Protein AF-A0A455UB38-F1 (afdb_monomer_lite)

Radius of gyration: 27.67 Å; chains: 1; bounding box: 62×46×72 Å

Secondary structure (DSSP, 8-state):
------S---SSTT-S-PPPHHHHHHHT-TTTS----------HHHHHHHHHTT--S----------------------------PPP----------PPPP-

pLDDT: mean 70.15, std 18.81, range 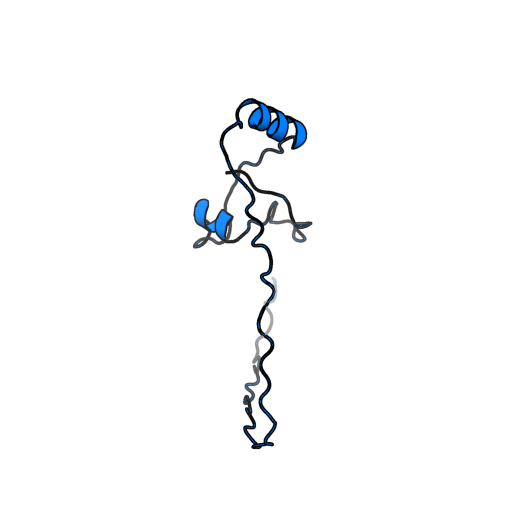[40.81, 95.38]

Organism: NCBI:txid115553

Foldseek 3Di:
DDDDDDDDDDPDPPDDDDDDPVRCVVVVNPVVVDDDDDDDDDDPVVVVVVVVVVPPDDDPPPPPDDDDDDDDDDDDDDDDDDDDDDDDDDDDDDDDDDDDDDD

Structure (mmCIF, N/CA/C/O backbone):
data_AF-A0A455UB38-F1
#
_entry.id   AF-A0A455UB38-F1
#
loop_
_atom_site.group_PDB
_atom_site.id
_atom_site.type_symbol
_atom_site.label_atom_id
_atom_site.label_alt_id
_atom_site.label_comp_id
_atom_site.label_asym_id
_atom_site.label_entity_id
_atom_site.label_seq_id
_atom_site.pdbx_PDB_ins_code
_atom_site.Cartn_x
_atom_site.Cartn_y
_atom_site.Cartn_z
_atom_site.occupancy
_atom_site.B_iso_or_equiv
_atom_site.auth_seq_id
_atom_site.auth_comp_id
_atom_site.auth_asym_id
_atom_site.auth_atom_id
_atom_site.pdbx_PDB_model_num
ATOM 1 N N . MET A 1 1 ? 5.441 -8.276 2.271 1.00 88.19 1 MET A N 1
ATOM 2 C CA . MET A 1 1 ? 4.556 -8.295 1.079 1.00 88.19 1 MET A CA 1
ATOM 3 C C . MET A 1 1 ? 4.917 -7.107 0.201 1.00 88.19 1 MET A C 1
ATOM 5 O O . MET A 1 1 ? 5.304 -6.091 0.754 1.00 88.19 1 MET A O 1
ATOM 9 N N . ILE A 1 2 ? 4.810 -7.231 -1.124 1.00 91.88 2 ILE A N 1
ATOM 10 C CA . ILE A 1 2 ? 5.061 -6.130 -2.065 1.00 91.88 2 ILE A CA 1
ATOM 11 C C . ILE A 1 2 ? 3.725 -5.654 -2.625 1.00 91.88 2 ILE A C 1
ATOM 13 O O . ILE A 1 2 ? 2.877 -6.475 -2.977 1.00 91.88 2 ILE A O 1
ATOM 17 N N . VAL A 1 3 ? 3.546 -4.339 -2.688 1.00 92.38 3 VAL A N 1
ATOM 18 C CA . VAL A 1 3 ? 2.362 -3.687 -3.252 1.00 92.38 3 VAL A CA 1
ATOM 19 C C . VAL A 1 3 ? 2.782 -2.597 -4.221 1.00 92.38 3 VAL A C 1
ATOM 21 O O . VAL A 1 3 ? 3.851 -2.007 -4.079 1.00 92.38 3 VAL A O 1
ATOM 24 N N . ARG A 1 4 ? 1.921 -2.322 -5.200 1.00 92.69 4 ARG A N 1
ATOM 25 C CA . ARG A 1 4 ? 2.053 -1.165 -6.081 1.00 92.69 4 ARG A CA 1
ATOM 26 C C . ARG A 1 4 ? 1.214 -0.021 -5.527 1.00 92.69 4 ARG A C 1
ATOM 28 O O . ARG A 1 4 ? 0.048 -0.230 -5.196 1.00 92.69 4 ARG A O 1
ATOM 35 N N . VAL A 1 5 ? 1.779 1.180 -5.496 1.00 90.62 5 VAL A N 1
ATOM 36 C CA . VAL A 1 5 ? 1.014 2.403 -5.231 1.00 90.62 5 VAL A CA 1
ATOM 37 C C . VAL A 1 5 ? 0.120 2.678 -6.439 1.00 90.62 5 VAL A C 1
ATOM 39 O O . VAL A 1 5 ? 0.600 2.729 -7.570 1.00 90.62 5 VAL A O 1
ATOM 42 N N . ASN A 1 6 ? -1.187 2.793 -6.215 1.00 88.06 6 ASN A N 1
ATOM 43 C CA . ASN A 1 6 ? -2.170 2.981 -7.286 1.00 88.06 6 ASN A CA 1
ATOM 44 C C . ASN A 1 6 ? -3.131 4.148 -7.030 1.00 88.06 6 ASN A C 1
ATOM 46 O O . ASN A 1 6 ? -4.050 4.353 -7.815 1.00 88.06 6 ASN A O 1
ATOM 50 N N . ASP A 1 7 ? -2.938 4.890 -5.946 1.00 82.81 7 ASP A N 1
ATOM 51 C CA . ASP A 1 7 ? -3.771 6.033 -5.594 1.00 82.81 7 ASP A CA 1
ATOM 52 C C . ASP A 1 7 ? -2.915 7.129 -4.951 1.00 82.81 7 ASP A C 1
ATOM 54 O O .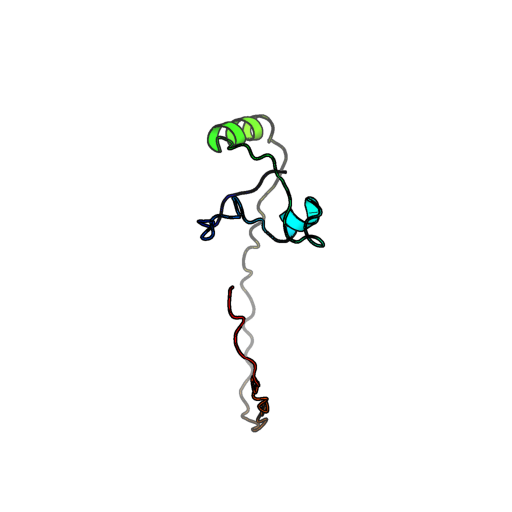 ASP A 1 7 ? -1.783 6.876 -4.524 1.00 82.81 7 ASP A O 1
ATOM 58 N N . ARG A 1 8 ? -3.444 8.351 -4.919 1.00 77.50 8 ARG A N 1
ATOM 59 C CA . ARG A 1 8 ? -2.859 9.489 -4.209 1.00 77.50 8 ARG A CA 1
ATOM 60 C C . ARG A 1 8 ? -3.514 9.625 -2.841 1.00 77.50 8 ARG A C 1
ATOM 62 O O . ARG A 1 8 ? -4.686 9.312 -2.677 1.00 77.50 8 ARG A O 1
ATOM 69 N N . GLY A 1 9 ? -2.773 10.167 -1.884 1.00 69.00 9 GLY A N 1
ATOM 70 C CA . GLY A 1 9 ? -3.273 10.418 -0.540 1.00 69.00 9 GLY A CA 1
ATOM 71 C C . GLY A 1 9 ? -2.269 9.987 0.519 1.00 69.00 9 GLY A C 1
ATOM 72 O O . GLY A 1 9 ? -1.154 9.584 0.171 1.00 69.00 9 GLY A O 1
ATOM 73 N N . PRO A 1 10 ? -2.660 10.087 1.795 1.00 61.62 10 PRO A N 1
ATOM 74 C CA . PRO A 1 10 ? -4.040 10.230 2.288 1.00 61.62 10 PRO A CA 1
ATOM 75 C C . PRO A 1 10 ? -4.539 11.682 2.411 1.00 61.62 10 PRO A C 1
ATOM 77 O O . PRO A 1 10 ? -3.769 12.619 2.590 1.00 61.62 10 PRO A O 1
ATOM 80 N N . PHE A 1 11 ? -5.858 11.873 2.304 1.00 63.84 11 PHE A N 1
ATOM 81 C CA . PHE A 1 11 ? -6.519 13.192 2.345 1.00 63.84 11 PHE A CA 1
ATOM 82 C C . PHE A 1 11 ? -6.919 13.642 3.766 1.00 63.84 11 PHE A C 1
ATOM 84 O O . PHE A 1 11 ? -7.495 14.717 3.940 1.00 63.84 11 PHE A O 1
ATOM 91 N N . HIS A 1 12 ? -6.595 12.829 4.778 1.00 60.41 12 HIS A N 1
ATOM 92 C CA . HIS A 1 12 ? -6.787 13.106 6.202 1.00 60.41 12 HIS A CA 1
ATOM 93 C C . HIS A 1 12 ? -5.482 12.845 6.958 1.00 60.41 12 HIS A C 1
ATOM 95 O O . HIS A 1 12 ? -4.752 11.910 6.640 1.00 60.41 12 HIS A O 1
ATOM 101 N N . SER A 1 13 ? -5.187 13.702 7.934 1.00 65.00 13 SER A N 1
ATOM 102 C CA . SER A 1 13 ? -3.897 13.800 8.627 1.00 65.00 13 SER A CA 1
ATOM 103 C C . SER A 1 13 ? -3.584 12.652 9.595 1.00 65.00 13 SER A C 1
ATOM 105 O O . SER A 1 13 ? -2.504 12.636 10.175 1.00 65.00 13 SER A O 1
ATOM 107 N N . ASP A 1 14 ? -4.509 11.716 9.796 1.00 75.25 14 ASP A N 1
ATOM 108 C CA . ASP A 1 14 ? -4.399 10.601 10.738 1.00 75.25 14 ASP A CA 1
ATOM 109 C C . ASP A 1 14 ? -4.013 9.264 10.084 1.00 75.25 14 ASP A C 1
ATOM 111 O O . ASP A 1 14 ? -3.727 8.298 10.792 1.00 75.25 14 ASP A O 1
ATOM 115 N N . ARG A 1 15 ? -3.981 9.189 8.748 1.00 79.12 15 ARG A N 1
ATOM 116 C CA . ARG A 1 15 ? -3.538 7.997 8.010 1.00 79.12 15 ARG A CA 1
ATOM 117 C C . ARG A 1 15 ? -2.306 8.328 7.187 1.00 79.12 15 ARG A C 1
ATOM 119 O O . ARG A 1 15 ? -2.086 9.485 6.860 1.00 79.12 15 ARG A O 1
ATOM 126 N N . GLU A 1 16 ? -1.516 7.316 6.839 1.00 82.25 16 GLU A N 1
ATOM 127 C CA . GLU A 1 16 ? -0.281 7.498 6.055 1.00 82.25 16 GLU A CA 1
ATOM 128 C C . GLU A 1 16 ? -0.278 6.670 4.758 1.00 82.25 16 GLU A C 1
ATOM 130 O O . GLU A 1 16 ? 0.288 7.085 3.752 1.00 82.25 16 GLU A O 1
ATOM 135 N N . ILE A 1 17 ? -0.986 5.533 4.736 1.00 87.25 17 ILE A N 1
ATOM 136 C CA . ILE A 1 17 ? -1.195 4.702 3.546 1.00 87.25 17 ILE A CA 1
ATOM 137 C C . ILE A 1 17 ? -2.532 3.959 3.642 1.00 87.25 17 ILE A C 1
ATOM 139 O O . ILE A 1 17 ? -2.872 3.430 4.699 1.00 87.25 17 ILE A O 1
ATOM 143 N N . ASP A 1 18 ? -3.258 3.869 2.526 1.00 88.62 18 ASP A N 1
ATOM 144 C CA . ASP A 1 18 ? -4.447 3.024 2.409 1.00 88.62 18 ASP A CA 1
ATOM 145 C C . ASP A 1 18 ? -4.090 1.725 1.662 1.00 88.62 18 ASP A C 1
ATOM 147 O O . ASP A 1 18 ? -3.448 1.722 0.607 1.00 88.62 18 ASP A O 1
ATOM 151 N N . LEU A 1 19 ? -4.489 0.587 2.233 1.00 90.88 19 LEU A N 1
ATOM 152 C CA . LEU A 1 19 ? -4.214 -0.741 1.690 1.00 90.88 19 LEU A CA 1
ATOM 153 C C . LEU A 1 19 ? -5.426 -1.278 0.927 1.00 90.88 19 LEU A C 1
ATOM 155 O O . LEU A 1 19 ? -6.567 -1.131 1.358 1.00 90.88 19 LEU A O 1
ATOM 159 N N . SER A 1 20 ? -5.184 -1.995 -0.176 1.00 92.50 20 SER A N 1
ATOM 160 C CA . SER A 1 20 ? -6.244 -2.799 -0.801 1.00 92.50 20 SER A CA 1
ATOM 161 C C . SER A 1 20 ? -6.810 -3.822 0.192 1.00 92.50 20 SER A C 1
ATOM 163 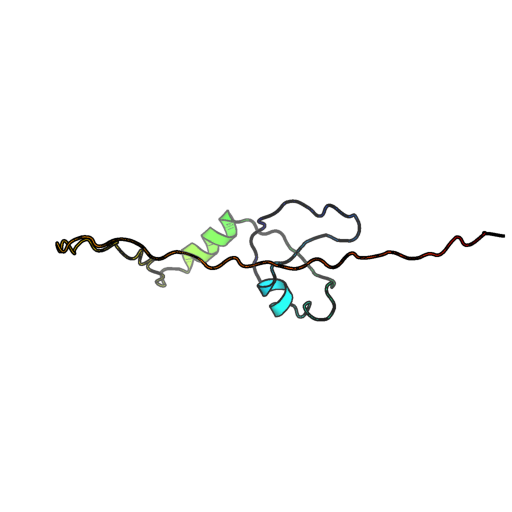O O . SER A 1 20 ? -6.086 -4.305 1.066 1.00 92.50 20 SER A O 1
ATOM 165 N N . TYR A 1 21 ? -8.065 -4.233 0.002 1.00 93.56 21 TYR A N 1
ATOM 166 C CA . TYR A 1 21 ? -8.713 -5.234 0.857 1.00 93.56 21 TYR A CA 1
ATOM 167 C C . TYR A 1 21 ? -7.865 -6.504 1.036 1.00 93.56 21 TYR A C 1
ATOM 169 O O . TYR A 1 21 ? -7.659 -6.966 2.153 1.00 93.56 21 TYR A O 1
ATOM 177 N N . ALA A 1 22 ? -7.297 -7.035 -0.053 1.00 95.38 22 ALA A N 1
ATOM 178 C CA . ALA A 1 22 ? -6.463 -8.236 -0.003 1.00 95.38 22 ALA A CA 1
ATOM 179 C C . ALA A 1 22 ? -5.175 -8.037 0.819 1.00 95.38 22 ALA A C 1
ATOM 181 O O . ALA A 1 22 ? -4.727 -8.951 1.511 1.00 95.38 22 ALA A O 1
ATOM 182 N N . ALA A 1 23 ? -4.579 -6.844 0.755 1.00 94.88 23 ALA A N 1
ATOM 183 C CA . ALA A 1 23 ? -3.411 -6.494 1.558 1.00 94.88 23 ALA A CA 1
ATOM 184 C C . ALA A 1 23 ? -3.771 -6.360 3.044 1.00 94.88 23 ALA A C 1
ATOM 186 O O . ALA A 1 23 ? -3.087 -6.931 3.890 1.00 94.88 23 ALA A O 1
ATOM 187 N N . ALA A 1 24 ? -4.872 -5.668 3.347 1.00 94.62 24 ALA A N 1
ATOM 188 C CA . ALA A 1 24 ? -5.384 -5.514 4.704 1.00 94.62 24 ALA A CA 1
ATOM 189 C C . ALA A 1 24 ? -5.754 -6.869 5.333 1.00 94.62 24 ALA A C 1
ATOM 191 O O . ALA A 1 24 ? -5.410 -7.125 6.483 1.00 94.62 24 ALA A O 1
ATOM 192 N N . ALA A 1 25 ? -6.365 -7.773 4.560 1.00 95.00 25 ALA A N 1
ATOM 193 C CA . ALA A 1 25 ? -6.666 -9.142 4.976 1.00 95.00 25 ALA A CA 1
ATOM 194 C C . ALA A 1 25 ? -5.411 -9.913 5.385 1.00 95.00 25 ALA A C 1
ATOM 196 O O . ALA A 1 25 ? -5.365 -10.519 6.451 1.00 95.00 25 ALA A O 1
ATOM 197 N N . ARG A 1 26 ? -4.361 -9.842 4.563 1.00 94.81 26 ARG A N 1
ATOM 198 C CA . ARG A 1 26 ? -3.089 -10.523 4.832 1.00 94.81 26 ARG A CA 1
ATOM 199 C C . ARG A 1 26 ? -2.344 -9.972 6.043 1.00 94.81 26 ARG A C 1
ATOM 201 O O . ARG A 1 26 ? -1.608 -10.720 6.673 1.00 94.81 26 ARG A O 1
ATOM 208 N N . LEU A 1 27 ? -2.511 -8.686 6.340 1.00 93.62 27 LEU A N 1
ATOM 209 C CA . LEU A 1 27 ? -1.908 -8.036 7.504 1.00 93.62 27 LEU A CA 1
ATOM 210 C C . LEU A 1 27 ? -2.791 -8.102 8.761 1.00 93.62 27 LEU A C 1
ATOM 212 O O . LEU A 1 27 ? -2.357 -7.659 9.818 1.00 93.62 27 LEU A O 1
ATOM 216 N N . GLY A 1 28 ? -3.998 -8.672 8.671 1.00 94.81 28 GLY A N 1
ATOM 217 C CA . GLY A 1 28 ? -4.897 -8.828 9.817 1.00 94.81 28 GLY A CA 1
ATOM 218 C C . GLY A 1 28 ? -5.605 -7.538 10.239 1.00 94.81 28 GLY A C 1
ATOM 219 O O . GLY A 1 28 ? -5.938 -7.370 11.407 1.00 94.81 28 GLY A O 1
ATOM 220 N N . PHE A 1 29 ? -5.833 -6.607 9.310 1.00 94.69 29 PHE A N 1
ATOM 221 C CA . PHE A 1 29 ? -6.457 -5.310 9.607 1.00 94.69 29 PHE A CA 1
ATOM 222 C C . PHE A 1 29 ? -7.969 -5.274 9.357 1.00 94.69 29 PHE A C 1
ATOM 224 O O . PHE A 1 29 ? -8.582 -4.228 9.543 1.00 94.69 29 PHE A O 1
ATOM 231 N N . LEU A 1 30 ? -8.594 -6.384 8.947 1.00 93.69 30 LEU A N 1
ATOM 232 C CA . LEU A 1 30 ? -10.029 -6.392 8.628 1.00 93.69 30 LEU A CA 1
ATOM 233 C C . LEU A 1 30 ? -10.911 -6.097 9.843 1.00 93.69 30 LEU A C 1
ATOM 235 O O . LEU A 1 30 ? -11.904 -5.392 9.698 1.00 93.69 30 LEU A O 1
ATOM 239 N N . ASP A 1 31 ? -10.529 -6.599 11.017 1.00 91.81 31 ASP A N 1
ATOM 240 C CA . ASP A 1 31 ? -11.346 -6.469 12.226 1.00 91.81 31 ASP A CA 1
ATOM 241 C C . ASP A 1 31 ? -11.167 -5.100 12.898 1.00 91.81 31 ASP A C 1
ATOM 243 O O . ASP A 1 31 ? -12.128 -4.510 13.387 1.00 91.81 31 ASP A O 1
ATOM 247 N N . ASN A 1 32 ? -9.939 -4.570 12.891 1.00 88.75 32 ASN A N 1
ATOM 248 C CA . ASN A 1 32 ? -9.582 -3.324 13.581 1.00 88.75 32 ASN A CA 1
ATOM 249 C C . ASN A 1 32 ? -9.643 -2.081 12.675 1.00 88.75 32 ASN A C 1
ATOM 251 O O . ASN A 1 32 ? -9.656 -0.956 13.169 1.00 88.75 32 ASN A O 1
ATOM 255 N N . GLY A 1 33 ? -9.658 -2.259 11.351 1.00 88.88 33 GLY A N 1
ATOM 256 C CA . GLY A 1 33 ? -9.713 -1.191 10.348 1.00 88.88 33 GLY A CA 1
ATOM 257 C C . GLY A 1 33 ? -8.382 -0.468 10.103 1.00 88.88 33 GLY A C 1
ATOM 258 O O . GLY A 1 33 ? -8.058 -0.174 8.953 1.00 88.88 33 GLY A O 1
ATOM 259 N N . THR A 1 34 ? -7.591 -0.210 11.148 1.00 90.06 34 THR A N 1
ATOM 260 C CA . THR A 1 34 ? -6.264 0.422 11.059 1.00 90.06 34 THR A CA 1
ATOM 261 C C . THR A 1 34 ? -5.221 -0.323 11.893 1.00 90.06 34 THR A C 1
ATOM 263 O O . THR A 1 34 ? -5.545 -1.116 12.778 1.00 90.06 34 THR A O 1
ATOM 266 N N . GLY A 1 35 ? -3.944 -0.088 11.591 1.00 91.25 35 GLY A N 1
ATOM 267 C CA . GLY A 1 35 ? -2.828 -0.686 12.313 1.00 91.25 35 GLY A CA 1
ATOM 268 C C . GLY A 1 35 ? -1.487 -0.091 11.896 1.00 91.25 35 GLY A C 1
ATOM 269 O O . GLY A 1 35 ? -1.362 0.504 10.825 1.00 91.25 35 GLY A O 1
ATOM 270 N N . SER A 1 36 ? -0.480 -0.251 12.752 1.00 92.56 36 SER A N 1
ATOM 271 C CA . SER A 1 36 ? 0.875 0.228 12.479 1.00 92.56 36 SER A CA 1
ATOM 272 C C . SER A 1 36 ? 1.569 -0.650 11.445 1.00 92.56 36 SER A C 1
ATOM 274 O O . SER A 1 36 ? 1.523 -1.879 11.516 1.00 92.56 36 SER A O 1
ATOM 276 N N . VAL A 1 37 ? 2.268 -0.015 10.508 1.00 91.19 37 VAL A N 1
ATOM 277 C CA . VAL A 1 37 ? 3.046 -0.694 9.471 1.00 91.19 37 VAL A CA 1
ATOM 278 C C . VAL A 1 37 ? 4.442 -0.100 9.379 1.00 91.19 37 VAL A C 1
ATOM 280 O O . VAL A 1 37 ? 4.644 1.088 9.612 1.00 91.19 37 VAL A O 1
ATOM 283 N N . LYS A 1 38 ? 5.410 -0.933 8.996 1.00 93.81 38 LYS A N 1
ATOM 284 C CA . LYS A 1 38 ? 6.701 -0.467 8.492 1.00 93.81 38 LYS A CA 1
ATOM 285 C C . LYS A 1 38 ? 6.668 -0.562 6.973 1.00 93.81 38 LYS A C 1
ATOM 287 O O . LYS A 1 38 ? 6.388 -1.633 6.435 1.00 93.81 38 LYS A O 1
ATOM 292 N N . VAL A 1 39 ? 6.951 0.547 6.302 1.00 92.00 39 VAL A N 1
ATOM 293 C CA . VAL A 1 39 ? 6.978 0.634 4.840 1.00 92.00 39 VAL A CA 1
ATOM 294 C C . VAL A 1 39 ? 8.379 1.027 4.399 1.00 92.00 39 VAL A C 1
ATOM 296 O O . VAL A 1 39 ? 9.050 1.814 5.060 1.00 92.00 39 VAL A O 1
ATOM 299 N N . GLU A 1 40 ? 8.813 0.462 3.281 1.00 94.31 40 GLU A N 1
ATOM 300 C CA . GLU A 1 40 ? 10.061 0.809 2.618 1.00 94.31 40 GLU A CA 1
ATOM 301 C C . GLU A 1 40 ? 9.783 0.972 1.125 1.00 94.31 40 GLU A C 1
ATOM 303 O O . GLU A 1 40 ? 9.100 0.143 0.514 1.00 94.31 40 GLU A O 1
ATOM 308 N N . ALA A 1 41 ? 10.273 2.066 0.547 1.00 92.31 41 ALA A N 1
ATOM 309 C CA . ALA A 1 41 ? 10.187 2.283 -0.887 1.00 92.31 41 ALA A CA 1
ATOM 310 C C . ALA A 1 41 ? 11.235 1.415 -1.592 1.00 92.31 41 ALA A C 1
ATOM 312 O O . ALA A 1 41 ? 12.398 1.398 -1.204 1.00 92.31 41 ALA A O 1
ATOM 313 N N . MET A 1 42 ? 10.825 0.724 -2.652 1.00 91.19 42 MET A N 1
ATOM 314 C CA . MET A 1 42 ? 11.730 -0.070 -3.482 1.00 91.19 42 MET A CA 1
ATOM 315 C C . MET A 1 42 ? 11.925 0.606 -4.832 1.00 91.19 42 MET A C 1
ATOM 317 O O . MET A 1 42 ? 10.961 1.097 -5.421 1.00 91.19 42 MET A O 1
ATOM 321 N N . ASN A 1 43 ? 13.158 0.579 -5.341 1.00 93.75 43 ASN A N 1
ATOM 322 C CA . ASN A 1 43 ? 13.441 0.963 -6.717 1.00 93.75 43 ASN A CA 1
ATOM 323 C C . ASN A 1 43 ? 12.884 -0.122 -7.664 1.00 93.75 43 ASN A C 1
ATOM 325 O O . ASN A 1 43 ? 13.365 -1.260 -7.625 1.00 93.75 43 ASN A O 1
ATOM 329 N N . PRO A 1 44 ? 11.891 0.197 -8.518 1.00 89.50 44 PRO A N 1
ATOM 330 C CA . PRO A 1 44 ? 11.279 -0.796 -9.393 1.00 89.50 44 PRO A CA 1
ATOM 331 C C . PRO A 1 44 ? 12.262 -1.391 -10.404 1.00 89.50 44 PRO A C 1
ATOM 333 O O . PRO A 1 44 ? 12.190 -2.583 -10.677 1.00 89.50 44 PRO A O 1
ATOM 336 N N . GLU A 1 45 ? 13.189 -0.594 -10.939 1.00 92.25 45 GLU A N 1
ATOM 337 C CA . GLU A 1 45 ? 14.160 -1.050 -11.938 1.00 92.25 45 GLU A CA 1
ATOM 338 C C . GLU A 1 45 ? 15.151 -2.041 -11.334 1.00 92.25 45 GLU A C 1
ATOM 340 O O . GLU A 1 45 ? 15.388 -3.104 -11.905 1.00 92.25 45 GLU A O 1
ATOM 345 N N . GLN A 1 46 ? 15.678 -1.730 -10.147 1.00 92.12 46 GLN A N 1
ATOM 346 C CA . GLN A 1 46 ? 16.580 -2.633 -9.428 1.00 92.12 46 GLN A CA 1
ATOM 347 C C . GLN A 1 46 ? 15.868 -3.940 -9.073 1.00 92.12 46 GLN A C 1
ATOM 349 O O . GLN A 1 46 ? 16.372 -5.019 -9.375 1.00 92.12 46 GLN A O 1
ATOM 354 N N . TRP A 1 47 ? 14.651 -3.852 -8.535 1.00 89.62 47 TRP A N 1
ATOM 355 C CA . TRP A 1 47 ? 13.856 -5.023 -8.174 1.00 89.62 47 TRP A CA 1
ATOM 356 C C . TRP A 1 47 ? 13.509 -5.910 -9.382 1.00 89.62 47 TRP A C 1
ATOM 358 O O . TRP A 1 47 ? 13.554 -7.141 -9.299 1.00 89.62 47 TRP A O 1
ATOM 368 N N . LEU A 1 48 ? 13.185 -5.302 -10.529 1.00 89.25 48 LEU A N 1
ATOM 369 C CA . LEU A 1 48 ? 12.953 -6.023 -11.782 1.00 89.25 48 LEU A CA 1
ATOM 370 C C . LEU A 1 48 ? 14.242 -6.662 -12.310 1.00 89.25 48 LEU A C 1
ATOM 372 O O . LEU A 1 48 ? 14.204 -7.808 -12.751 1.00 89.25 48 LEU A O 1
ATOM 376 N N . ALA A 1 49 ? 15.376 -5.962 -12.243 1.00 88.81 49 ALA A N 1
ATOM 377 C CA . ALA A 1 49 ? 16.666 -6.472 -12.700 1.00 88.81 49 ALA A CA 1
ATOM 378 C C . ALA A 1 49 ? 17.160 -7.658 -11.854 1.00 88.81 49 ALA A C 1
ATOM 380 O O . ALA A 1 49 ? 17.690 -8.625 -12.400 1.00 88.81 49 ALA A O 1
ATOM 381 N N . GLU A 1 50 ? 16.962 -7.614 -10.537 1.00 88.44 50 GLU A N 1
ATOM 382 C CA . GLU A 1 50 ? 17.268 -8.723 -9.626 1.00 88.44 50 GLU A CA 1
ATOM 383 C C . GLU A 1 50 ? 16.425 -9.963 -9.941 1.00 88.44 50 GLU A C 1
ATOM 385 O O . GLU A 1 50 ? 16.946 -11.077 -9.984 1.00 88.44 50 GLU A O 1
ATOM 390 N N . ARG A 1 51 ? 15.134 -9.777 -10.239 1.00 81.69 51 ARG A N 1
ATOM 391 C CA . ARG A 1 51 ? 14.227 -10.876 -10.600 1.00 81.69 51 ARG A CA 1
ATOM 392 C C . ARG A 1 51 ? 14.441 -11.405 -12.014 1.00 81.69 51 ARG A C 1
ATOM 394 O O . ARG A 1 51 ? 14.360 -12.610 -12.219 1.00 81.69 51 ARG A O 1
ATOM 401 N N . GLY A 1 52 ? 14.750 -10.538 -12.974 1.00 65.38 52 GLY A N 1
ATOM 402 C CA . GLY A 1 52 ? 15.026 -10.922 -14.361 1.00 65.38 52 GLY A CA 1
ATOM 403 C C . GLY A 1 52 ? 16.286 -11.776 -14.506 1.00 65.38 52 GLY A C 1
ATOM 404 O O . GLY A 1 52 ? 16.358 -12.615 -15.395 1.00 65.38 52 GLY A O 1
ATOM 405 N N . LYS A 1 53 ? 17.252 -11.634 -13.590 1.00 59.09 53 LYS A N 1
ATOM 406 C CA . LYS A 1 53 ? 18.456 -12.480 -13.539 1.00 59.09 53 LYS A CA 1
ATOM 407 C C . LYS A 1 53 ? 18.198 -13.890 -12.992 1.00 59.09 53 LYS A C 1
ATOM 409 O O . LYS A 1 53 ? 18.992 -14.783 -13.260 1.00 59.09 53 LYS A O 1
ATOM 414 N N . GLY A 1 54 ? 17.105 -14.091 -12.252 1.00 56.62 54 GLY A N 1
ATOM 415 C CA . GLY A 1 54 ? 16.691 -15.389 -11.702 1.00 56.62 54 GLY A CA 1
ATOM 416 C C . GLY A 1 54 ? 15.453 -15.996 -12.370 1.00 56.62 54 GLY A C 1
ATOM 417 O O . GLY A 1 54 ? 14.928 -16.980 -11.866 1.00 56.62 54 GLY A O 1
ATOM 418 N N . GLY A 1 55 ? 14.956 -15.402 -13.460 1.00 51.44 55 GLY A N 1
ATOM 419 C CA . GLY A 1 55 ? 13.639 -15.681 -14.035 1.00 51.44 55 GLY A CA 1
ATOM 420 C C . GLY A 1 55 ? 13.687 -16.225 -15.460 1.00 51.44 55 GLY A C 1
ATOM 421 O O . GLY A 1 55 ? 13.079 -15.639 -16.347 1.00 51.44 55 GLY A O 1
ATOM 422 N N . ASN A 1 56 ? 14.364 -17.355 -15.668 1.00 53.75 56 ASN A N 1
ATOM 423 C CA . ASN A 1 56 ? 14.047 -18.257 -16.786 1.00 53.75 56 ASN A CA 1
ATOM 424 C C . ASN A 1 56 ? 12.888 -19.217 -16.437 1.00 53.75 56 ASN A C 1
ATOM 426 O O . ASN A 1 56 ? 12.635 -20.163 -17.175 1.00 53.75 56 ASN A O 1
ATOM 430 N N . ASP A 1 57 ? 12.152 -18.964 -15.353 1.00 59.28 57 ASP A N 1
ATOM 431 C CA . ASP A 1 57 ? 10.983 -19.753 -14.972 1.00 59.28 57 ASP A CA 1
ATOM 432 C C . ASP A 1 57 ? 9.698 -19.072 -15.464 1.00 59.28 57 ASP A C 1
ATOM 434 O O . ASP A 1 57 ? 9.094 -18.226 -14.805 1.00 59.28 57 ASP A O 1
ATOM 438 N N . THR A 1 58 ? 9.325 -19.446 -16.689 1.00 55.50 58 THR A N 1
ATOM 439 C CA . THR A 1 58 ? 7.951 -19.621 -17.191 1.00 55.50 58 THR A CA 1
ATOM 440 C C . THR A 1 58 ? 6.824 -18.936 -16.407 1.00 55.50 58 THR A C 1
ATOM 442 O O . THR A 1 58 ? 6.187 -19.539 -15.547 1.00 55.50 58 THR A O 1
ATOM 445 N N . VAL A 1 59 ? 6.436 -17.740 -16.851 1.00 53.53 59 VAL A N 1
ATOM 446 C CA . VAL A 1 59 ? 5.012 -17.389 -16.943 1.00 53.53 59 VAL A CA 1
ATOM 447 C C . VAL A 1 59 ? 4.766 -16.858 -18.348 1.00 53.53 59 VAL A C 1
ATOM 449 O O . VAL A 1 59 ? 4.902 -15.671 -18.637 1.00 53.53 59 VAL A O 1
ATOM 452 N N . GLN A 1 60 ? 4.439 -17.792 -19.241 1.00 50.38 60 GLN A N 1
ATOM 453 C CA . GLN A 1 60 ? 3.785 -17.500 -20.507 1.00 50.38 60 GLN A CA 1
ATOM 454 C C . GLN A 1 60 ? 2.493 -16.739 -20.200 1.00 50.38 60 GLN A C 1
ATOM 456 O O . GLN A 1 60 ? 1.563 -17.282 -19.606 1.00 50.38 60 GLN A O 1
ATOM 461 N N . ALA A 1 61 ? 2.430 -15.474 -20.602 1.00 54.50 61 ALA A N 1
ATOM 462 C CA . ALA A 1 61 ? 1.165 -14.772 -20.715 1.00 54.50 61 ALA A CA 1
ATOM 463 C C . ALA A 1 61 ? 0.420 -15.356 -21.924 1.00 54.50 61 ALA A C 1
ATOM 465 O O . ALA A 1 61 ? 0.558 -14.874 -23.045 1.00 54.50 61 ALA A O 1
ATOM 466 N N . SER A 1 62 ? -0.344 -16.427 -21.709 1.00 51.94 62 SER A N 1
ATOM 467 C CA . SER A 1 62 ? -1.348 -16.878 -22.667 1.00 51.94 62 SER A CA 1
ATOM 468 C C . SER A 1 62 ? -2.463 -15.833 -22.705 1.00 51.94 62 SER A C 1
ATOM 470 O O . SER A 1 62 ? -3.392 -15.858 -21.896 1.00 51.94 62 SER A O 1
ATOM 472 N N . VAL A 1 63 ? -2.345 -14.872 -23.616 1.00 64.25 63 VAL A N 1
ATOM 473 C CA . VAL A 1 63 ? -3.486 -14.073 -24.065 1.00 64.25 63 VAL A CA 1
ATOM 474 C C . VAL A 1 63 ? -4.433 -15.060 -24.754 1.00 64.25 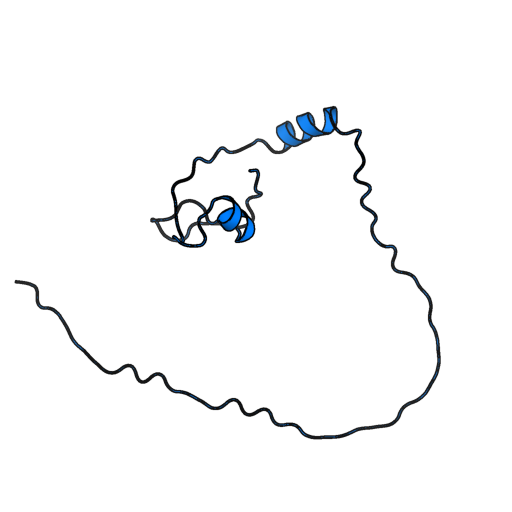63 VAL A C 1
ATOM 476 O O . VAL A 1 63 ? -3.999 -15.693 -25.716 1.00 64.25 63 VAL A O 1
ATOM 479 N N . PRO A 1 64 ? -5.678 -15.273 -24.287 1.00 53.28 64 PRO A N 1
ATOM 480 C CA . PRO A 1 64 ? -6.605 -16.099 -25.036 1.00 53.28 64 PRO A CA 1
ATOM 481 C C . PRO A 1 64 ? -6.924 -15.366 -26.337 1.00 53.28 64 PRO A C 1
ATOM 483 O O . PRO A 1 64 ? -7.557 -14.307 -26.349 1.00 53.28 64 PRO A O 1
ATOM 486 N N . GLU A 1 65 ? -6.417 -15.931 -27.423 1.00 51.50 65 GLU A N 1
ATOM 487 C CA . GLU A 1 65 ? -6.757 -15.569 -28.783 1.00 51.50 65 GLU A CA 1
ATOM 488 C C . GLU A 1 65 ? -8.272 -15.696 -28.951 1.00 51.50 65 GLU A C 1
ATOM 490 O O . GLU A 1 65 ? -8.880 -16.733 -28.682 1.00 51.50 65 GLU A O 1
ATOM 495 N N . ARG A 1 66 ? -8.906 -14.579 -29.302 1.00 60.31 66 ARG A N 1
ATOM 496 C CA . ARG A 1 66 ? -10.343 -14.499 -29.531 1.00 60.31 66 ARG A CA 1
ATOM 497 C C . ARG A 1 66 ? -10.650 -15.355 -30.759 1.00 60.31 66 ARG A C 1
ATOM 499 O O . ARG A 1 66 ? -10.343 -14.939 -31.871 1.00 60.31 66 ARG A O 1
ATOM 506 N N . ALA A 1 67 ? -11.230 -16.533 -30.548 1.00 56.28 67 ALA A N 1
ATOM 507 C CA . ALA A 1 67 ? -11.680 -17.390 -31.636 1.00 56.28 67 ALA A CA 1
ATOM 508 C C . ALA A 1 67 ? -12.642 -16.607 -32.555 1.00 56.28 67 ALA A C 1
ATOM 510 O O . ALA A 1 67 ? -13.551 -15.936 -32.043 1.00 56.28 67 ALA A O 1
ATOM 511 N N . PRO A 1 68 ? -12.474 -16.660 -33.888 1.00 62.03 68 PRO A N 1
ATOM 512 C CA . PRO A 1 68 ? -13.587 -16.383 -34.776 1.00 62.03 68 PRO A CA 1
ATOM 513 C C . PRO A 1 68 ? -14.579 -17.561 -34.685 1.00 62.03 68 PRO A C 1
ATOM 515 O O . PRO A 1 68 ? -14.336 -18.537 -33.984 1.00 62.03 68 PRO A O 1
ATOM 518 N N . GLU A 1 69 ? -15.669 -17.487 -35.445 1.00 52.25 69 GLU A N 1
ATOM 519 C CA . GLU A 1 69 ? -16.541 -18.623 -35.808 1.00 52.25 69 GLU A CA 1
ATOM 520 C C . GLU A 1 69 ? -17.794 -18.832 -34.939 1.00 52.25 69 GLU A C 1
ATOM 522 O O . GLU A 1 69 ? -17.822 -19.601 -33.985 1.00 52.25 69 GLU A O 1
ATOM 527 N N . ALA A 1 70 ? -18.883 -18.169 -35.345 1.00 49.22 70 ALA A N 1
ATOM 528 C CA . ALA A 1 70 ? -20.111 -18.870 -35.735 1.00 49.22 70 ALA A CA 1
ATOM 529 C C . ALA A 1 70 ? -21.101 -17.884 -36.378 1.00 49.22 70 ALA A C 1
ATOM 531 O O . ALA A 1 70 ? -21.849 -17.173 -35.708 1.00 49.22 70 ALA A O 1
ATOM 532 N N . SER A 1 71 ? -21.112 -17.860 -37.708 1.00 55.19 71 SER A N 1
ATOM 533 C CA . SER A 1 71 ? -22.285 -17.492 -38.493 1.00 55.19 71 SER A CA 1
ATOM 534 C C . SER A 1 71 ? -23.353 -18.575 -38.325 1.00 55.19 71 SER A C 1
ATOM 536 O O . SER A 1 71 ? -23.103 -19.729 -38.666 1.00 55.19 71 SER A O 1
ATOM 538 N N . SER A 1 72 ? -24.543 -18.216 -37.847 1.00 55.25 72 SER A N 1
ATOM 539 C CA . SER A 1 72 ? -25.755 -18.999 -38.094 1.00 55.25 72 SER A CA 1
ATOM 540 C C . SER A 1 72 ? -26.962 -18.074 -38.121 1.00 55.25 72 SER A C 1
ATOM 542 O O . SER A 1 72 ? -27.316 -17.457 -37.117 1.00 55.25 72 SER A O 1
ATOM 544 N N . ASP A 1 73 ? -27.584 -18.008 -39.291 1.00 54.84 73 ASP A N 1
ATOM 545 C CA . ASP A 1 73 ? -28.924 -17.487 -39.516 1.00 54.84 73 ASP A CA 1
ATOM 546 C C . ASP A 1 73 ? -29.954 -18.158 -38.594 1.00 54.84 73 ASP A C 1
ATOM 548 O O . ASP A 1 73 ? -29.973 -19.385 -38.484 1.00 54.84 73 ASP A O 1
ATOM 552 N N . ALA A 1 74 ? -30.844 -17.362 -37.990 1.00 53.91 74 ALA A N 1
ATOM 553 C CA . ALA A 1 74 ? -32.275 -17.664 -37.834 1.00 53.91 74 ALA A CA 1
ATOM 554 C C . ALA A 1 74 ? -33.048 -16.438 -37.279 1.00 53.91 74 ALA A C 1
ATOM 556 O O . ALA A 1 74 ? -32.474 -15.637 -36.539 1.00 53.91 74 ALA A O 1
ATOM 557 N N . PRO A 1 75 ? -34.337 -16.254 -37.638 1.00 52.66 75 PRO A N 1
ATOM 558 C CA . PRO A 1 75 ? -34.987 -14.944 -37.664 1.00 52.66 75 PRO A CA 1
ATOM 559 C C . PRO A 1 75 ? -35.783 -14.553 -36.400 1.00 52.66 75 PRO A C 1
ATOM 561 O O . PRO A 1 75 ? -36.230 -15.379 -35.612 1.00 52.66 75 PRO A O 1
ATOM 564 N N . MET A 1 76 ? -35.982 -13.234 -36.297 1.00 54.69 76 MET A N 1
ATOM 565 C CA . MET A 1 76 ? -36.992 -12.445 -35.568 1.00 54.69 76 MET A CA 1
ATOM 566 C C . MET A 1 76 ? -38.256 -13.155 -35.040 1.00 54.69 76 MET A C 1
ATOM 568 O O . MET A 1 76 ? -38.950 -13.784 -35.826 1.00 54.69 76 MET A O 1
ATOM 572 N N . LEU A 1 77 ? -38.679 -12.827 -33.802 1.00 42.66 77 LEU A N 1
ATOM 573 C CA . LEU A 1 77 ? -40.073 -12.464 -33.450 1.00 42.66 77 LEU A CA 1
ATOM 574 C C . LEU A 1 77 ? -40.144 -11.629 -32.139 1.00 42.66 77 LEU A C 1
ATOM 576 O O . LEU A 1 77 ? -39.330 -11.782 -31.235 1.00 42.66 77 LEU A O 1
ATOM 580 N N . LEU A 1 78 ? -41.104 -10.696 -32.103 1.00 45.62 78 LEU A N 1
ATOM 581 C CA . LEU A 1 78 ? -41.224 -9.485 -31.261 1.00 45.62 78 LEU A CA 1
ATOM 582 C C . LEU A 1 78 ? -41.991 -9.725 -29.910 1.00 45.62 78 LEU A C 1
ATOM 584 O O . LEU A 1 78 ? -42.182 -10.871 -29.522 1.00 45.62 78 LEU A O 1
ATOM 588 N N . PRO A 1 79 ? -42.427 -8.690 -29.152 1.00 59.44 79 PRO A N 1
ATOM 589 C CA . PRO A 1 79 ? -41.994 -8.327 -27.798 1.00 59.44 79 PRO A CA 1
ATOM 590 C C . PRO A 1 79 ? -42.973 -8.733 -26.666 1.00 59.44 79 PRO A C 1
ATOM 592 O O . PRO A 1 79 ? -44.177 -8.866 -26.885 1.00 59.44 79 PRO A O 1
ATOM 595 N N . HIS A 1 80 ? -42.515 -8.792 -25.406 1.00 48.06 80 HIS A N 1
ATOM 596 C CA . HIS A 1 80 ? -43.443 -8.734 -24.268 1.00 48.06 80 HIS A CA 1
ATOM 597 C C . HIS A 1 80 ? -43.015 -7.751 -23.179 1.00 48.06 80 HIS A C 1
ATOM 599 O O . HIS A 1 80 ? -41.857 -7.642 -22.781 1.00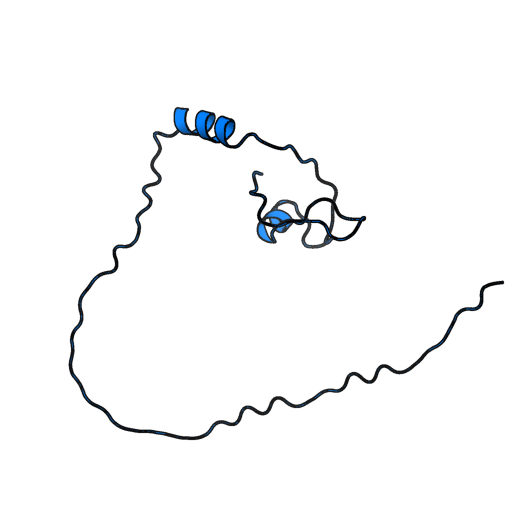 48.06 80 HIS A O 1
ATOM 605 N N . LEU A 1 81 ? -44.019 -6.993 -22.766 1.00 49.88 81 LEU A N 1
ATOM 606 C CA . LEU A 1 81 ? -43.997 -5.801 -21.947 1.00 49.88 81 LEU A CA 1
ATOM 607 C C . LEU A 1 81 ? -43.974 -6.158 -20.449 1.00 49.88 81 LEU A C 1
ATOM 609 O O . LEU A 1 81 ? -44.530 -7.164 -20.027 1.00 49.88 81 LEU A O 1
ATOM 613 N N . LEU A 1 82 ? -43.506 -5.187 -19.659 1.00 46.88 82 LEU A N 1
ATOM 614 C CA . LEU A 1 82 ? -44.001 -4.836 -18.321 1.00 46.88 82 LEU A CA 1
ATOM 615 C C . LEU A 1 82 ? -43.418 -5.564 -17.092 1.00 46.88 82 LEU A C 1
ATOM 617 O O . LEU A 1 82 ? -43.811 -6.657 -16.708 1.00 46.88 82 LEU A O 1
ATOM 621 N N . GLY A 1 83 ? -42.594 -4.822 -16.345 1.00 43.16 83 GLY A N 1
ATOM 622 C CA . GLY A 1 83 ? -42.205 -5.173 -14.979 1.00 43.16 83 GLY A CA 1
ATOM 623 C C . GLY A 1 83 ? -41.642 -3.980 -14.209 1.00 43.16 83 GLY A C 1
ATOM 624 O O . GLY A 1 83 ? -40.443 -3.892 -13.966 1.00 43.16 83 GLY A O 1
ATOM 625 N N . LYS A 1 84 ? -42.510 -3.029 -13.841 1.00 56.72 84 LYS A N 1
ATOM 626 C CA . LYS A 1 84 ? -42.192 -1.851 -13.015 1.00 56.72 84 LYS A CA 1
ATOM 627 C C . LYS A 1 84 ? -41.585 -2.283 -11.671 1.00 56.72 84 LYS A C 1
ATOM 629 O O . LYS A 1 84 ? -42.321 -2.665 -10.763 1.00 56.72 84 LYS A O 1
ATOM 634 N N . ARG A 1 85 ? -40.270 -2.158 -11.482 1.00 52.41 85 ARG A N 1
ATOM 635 C CA . ARG A 1 85 ? -39.657 -2.320 -10.151 1.00 52.41 85 ARG A CA 1
ATOM 636 C C . ARG A 1 85 ? -39.663 -0.983 -9.405 1.00 52.41 85 ARG A C 1
ATOM 638 O O . ARG A 1 85 ? -38.743 -0.183 -9.505 1.00 52.41 85 ARG A O 1
ATOM 645 N N . ARG A 1 86 ? -40.756 -0.743 -8.667 1.00 55.72 86 ARG A N 1
ATOM 646 C CA . ARG A 1 86 ? -40.872 0.295 -7.625 1.00 55.72 86 ARG A CA 1
ATOM 647 C C . ARG A 1 86 ? -39.928 -0.057 -6.473 1.00 55.72 86 ARG A C 1
ATOM 649 O O . ARG A 1 86 ? -40.184 -1.037 -5.783 1.00 55.72 86 ARG A O 1
ATOM 656 N N . ILE A 1 87 ? -38.930 0.776 -6.188 1.00 52.19 87 ILE A N 1
ATOM 657 C CA . ILE A 1 87 ? -38.261 0.763 -4.879 1.00 52.19 87 ILE A CA 1
ATOM 658 C C . ILE A 1 87 ? -38.886 1.878 -4.035 1.00 52.19 87 ILE A C 1
ATOM 660 O O . ILE A 1 87 ? -38.851 3.054 -4.395 1.00 52.19 87 ILE A O 1
ATOM 664 N N . ARG A 1 88 ? -39.548 1.492 -2.936 1.00 51.16 88 ARG A N 1
ATOM 665 C CA . ARG A 1 88 ? -40.166 2.424 -1.986 1.00 51.16 88 ARG A CA 1
ATOM 666 C C . ARG A 1 88 ? -39.109 3.007 -1.039 1.00 51.16 88 ARG A C 1
ATOM 668 O O . ARG A 1 88 ? -38.478 2.278 -0.289 1.00 51.16 88 ARG A O 1
ATOM 675 N N . LYS A 1 89 ? -39.026 4.338 -1.059 1.00 48.91 89 LYS A N 1
ATOM 676 C CA . LYS A 1 89 ? -38.870 5.307 0.045 1.00 48.91 89 LYS A CA 1
ATOM 677 C C . LYS A 1 89 ? -38.632 4.725 1.457 1.00 48.91 89 LYS A C 1
ATOM 679 O O . LYS A 1 89 ? -39.517 4.065 2.003 1.00 48.91 89 LYS A O 1
ATOM 684 N N . ARG A 1 90 ? -37.571 5.179 2.134 1.00 52.19 90 ARG A N 1
ATOM 685 C CA . ARG A 1 90 ? -37.651 5.489 3.572 1.00 52.19 90 ARG A CA 1
ATOM 686 C C . ARG A 1 90 ? -36.788 6.705 3.916 1.00 52.19 90 ARG A C 1
ATOM 688 O O . ARG A 1 90 ? -35.569 6.659 3.851 1.00 52.19 90 ARG A O 1
ATOM 695 N N . LEU A 1 91 ? -37.489 7.795 4.228 1.00 51.41 91 LEU A N 1
ATOM 696 C CA . LEU A 1 91 ? -36.989 9.017 4.857 1.00 51.41 91 LEU A CA 1
ATOM 697 C C . LEU A 1 91 ? -36.196 8.659 6.121 1.00 51.41 91 LEU A C 1
ATOM 699 O O . LEU A 1 91 ? -36.758 8.032 7.021 1.00 51.41 91 LEU A O 1
ATOM 703 N N . LEU A 1 92 ? -34.959 9.133 6.232 1.00 52.62 92 LEU A N 1
ATOM 704 C CA . LEU A 1 92 ? -34.327 9.315 7.534 1.00 52.62 92 LEU A CA 1
ATOM 705 C C . LEU A 1 92 ? -34.817 10.654 8.093 1.00 52.62 92 LEU A C 1
ATOM 707 O O . LEU A 1 92 ? -34.392 11.722 7.661 1.00 52.62 92 LEU A O 1
ATOM 711 N N . HIS A 1 93 ? -35.764 10.583 9.027 1.00 40.81 93 HIS A N 1
ATOM 712 C CA . HIS A 1 93 ? -36.051 11.686 9.936 1.00 40.81 93 HIS A CA 1
ATOM 713 C C . HIS A 1 93 ? -34.917 11.722 10.963 1.00 40.81 93 HIS A C 1
ATOM 715 O O . HIS A 1 93 ? -34.846 10.836 11.812 1.00 40.81 93 HIS A O 1
ATOM 721 N N . ASN A 1 94 ? -34.036 12.721 10.900 1.00 46.41 94 ASN A N 1
ATOM 722 C CA . ASN A 1 94 ? -33.080 12.955 11.977 1.00 46.41 94 ASN A CA 1
ATOM 723 C C . ASN A 1 94 ? -33.735 13.863 13.028 1.00 46.41 94 ASN A C 1
ATOM 725 O O . ASN A 1 94 ? -33.798 15.084 12.875 1.00 46.41 94 ASN A O 1
ATOM 729 N N . HIS A 1 95 ? -34.292 13.254 14.073 1.00 43.97 95 HIS A N 1
ATOM 730 C CA . HIS A 1 95 ? -34.779 13.960 15.253 1.00 43.97 95 HIS A CA 1
ATOM 731 C C . HIS A 1 95 ? -33.612 14.274 16.205 1.00 43.97 95 HIS A C 1
ATOM 733 O O . HIS A 1 95 ? -32.938 13.361 16.658 1.00 43.97 95 HIS A O 1
ATOM 739 N N . ARG A 1 96 ? -33.455 15.576 16.506 1.00 46.44 96 ARG A N 1
ATOM 740 C CA . ARG A 1 96 ? -33.074 16.232 17.788 1.00 46.44 96 ARG A CA 1
ATOM 741 C C . ARG A 1 96 ? -32.022 15.516 18.666 1.00 46.44 96 ARG A C 1
ATOM 743 O O . ARG A 1 96 ? -32.261 14.423 19.153 1.00 46.44 96 ARG A O 1
ATOM 750 N N . SER A 1 97 ? -30.930 16.161 19.084 1.00 50.47 97 SER A N 1
ATOM 751 C CA . SER A 1 97 ? -30.887 17.153 20.191 1.00 50.47 97 SER A CA 1
ATOM 752 C C . SER A 1 97 ? -29.433 17.666 20.326 1.00 50.47 97 SER A C 1
ATOM 754 O O . SER A 1 97 ? -28.532 16.842 20.324 1.00 50.47 97 SER A O 1
ATOM 756 N N . ARG A 1 98 ? -29.127 18.966 20.165 1.00 55.56 98 ARG A N 1
ATOM 757 C CA . ARG A 1 98 ? -29.005 20.070 21.163 1.00 55.56 98 ARG A CA 1
ATOM 758 C C . ARG A 1 98 ? -27.766 20.022 22.102 1.00 55.56 98 ARG A C 1
ATOM 760 O O . ARG A 1 98 ? -27.230 18.950 22.330 1.00 55.56 98 ARG A O 1
ATOM 767 N N . PRO A 1 99 ? -27.275 21.194 22.571 1.00 49.84 99 PRO A N 1
ATOM 768 C CA . PRO A 1 99 ? -25.849 21.514 22.683 1.00 49.84 99 PRO A CA 1
ATOM 769 C C . PRO A 1 99 ? -25.308 21.416 24.115 1.00 49.84 99 PRO A C 1
ATOM 771 O O . PRO A 1 99 ? -26.024 21.712 25.073 1.00 49.84 99 PRO A O 1
ATOM 774 N N . THR A 1 100 ? -24.021 21.105 24.264 1.00 57.09 100 THR A N 1
ATOM 775 C CA . THR 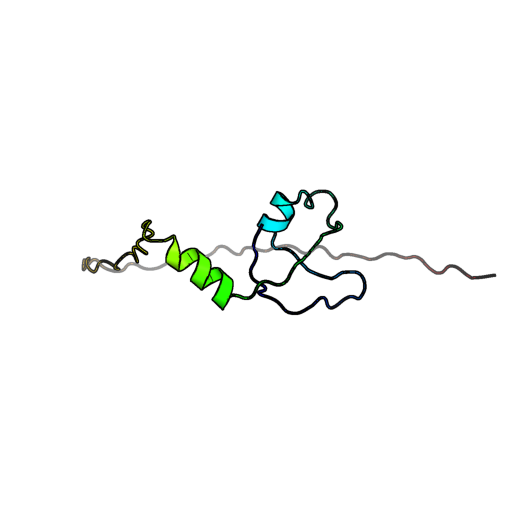A 1 100 ? -23.349 21.129 25.569 1.00 57.09 100 THR A CA 1
ATOM 776 C C . THR A 1 100 ? -22.615 22.454 25.761 1.00 57.09 100 THR A C 1
ATOM 778 O O . THR A 1 100 ? -21.779 22.853 24.954 1.00 57.09 100 THR A O 1
ATOM 781 N N . ARG A 1 101 ? -22.978 23.150 26.839 1.00 49.66 101 ARG A N 1
ATOM 782 C CA . ARG A 1 101 ? -22.421 24.422 27.311 1.00 49.66 101 ARG A CA 1
ATOM 783 C C . ARG A 1 101 ? -21.139 24.135 28.096 1.00 49.66 101 ARG A C 1
ATOM 785 O O . ARG A 1 101 ? -21.182 23.341 29.031 1.00 49.66 101 ARG A O 1
ATOM 792 N N . ILE A 1 102 ? -20.034 24.779 27.732 1.00 57.62 102 ILE A N 1
ATOM 793 C CA . ILE A 1 102 ? -18.776 24.740 28.489 1.00 57.62 102 ILE A CA 1
ATOM 794 C C . ILE A 1 102 ? -18.884 25.762 29.633 1.00 57.62 102 ILE A C 1
ATOM 796 O O . ILE A 1 102 ? -19.380 26.873 29.420 1.00 57.62 102 ILE A O 1
ATOM 800 N N . ARG A 1 103 ? -18.511 25.342 30.845 1.00 62.72 103 ARG A N 1
ATOM 801 C CA . ARG A 1 103 ? -18.217 26.216 31.988 1.00 62.72 103 ARG A CA 1
ATOM 802 C C . ARG A 1 103 ? -16.720 26.464 32.039 1.00 62.72 103 ARG A C 1
ATOM 804 O O . ARG A 1 103 ? -15.989 25.508 31.701 1.00 62.72 103 ARG A O 1
#

InterPro domains:
  IPR009009 RlpA-like protein, double-psi beta-barrel domain [PF03330] (1-38)
  IPR036908 RlpA-like domain superfamily [G3DSA:2.40.40.10] (1-43)

Sequence (103 aa):
MIVRVNDRGPFHSDREIDLSYAAAARLGFLDNGTGSVKVEAMNPEQWLAERGKGGNDTVQASVPERAPEASSDAPMLLPHLLGKRRIRKRLLHNHRSRPTRIR